Protein AF-A0A933R3A4-F1 (afdb_monomer)

Secondary structure (DSSP, 8-state):
---PPP-------------------------------------PSPTT-----S-HHHHGGGSPTT-EEEEEE-PPPTTT-GGGGSHHHHHHHHHHEEEEEEEEEE-----TTT----HHHHHHHHHHHTTEEEEEETTE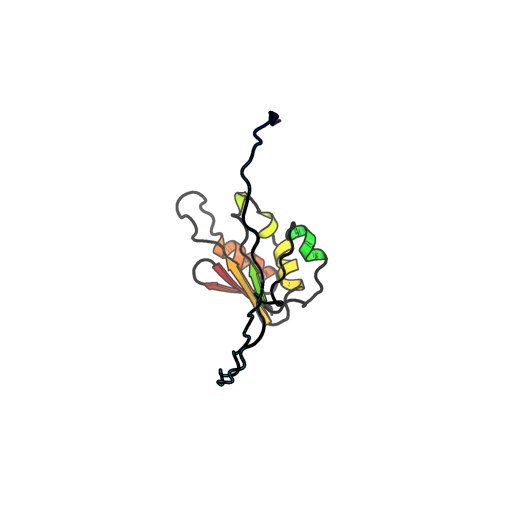EEEEE-

pLDDT: mean 77.14, std 24.01, range [35.16, 98.75]

Solvent-accessible surface area (backbone atoms only — not comparable to full-atom values): 9787 Å² total; per-residue (Å²): 142,82,87,86,85,86,84,83,87,89,86,88,85,85,87,84,89,88,86,90,84,90,80,86,88,85,82,88,81,90,80,90,76,94,72,78,88,73,80,81,74,78,78,65,85,64,94,84,71,85,88,83,90,77,63,61,88,65,53,58,72,77,53,54,71,47,70,35,65,67,45,83,45,74,66,65,61,60,95,82,39,48,65,79,72,32,58,71,46,40,38,49,52,46,45,26,32,24,75,67,17,42,35,40,38,54,60,53,76,76,69,91,80,82,73,96,68,62,59,63,60,52,52,43,50,44,40,41,72,42,48,30,50,67,45,84,49,94,47,26,37,41,31,34,34,100

Mean predicted aligned error: 15.56 Å

Structure (mmCIF, N/CA/C/O backbone):
data_AF-A0A933R3A4-F1
#
_entry.id   AF-A0A933R3A4-F1
#
loop_
_atom_site.group_PDB
_atom_site.id
_atom_site.type_symbol
_atom_site.label_atom_id
_atom_site.label_alt_id
_atom_site.label_comp_id
_atom_site.label_asym_id
_atom_site.label_entity_id
_atom_site.label_seq_id
_atom_site.pdbx_PDB_ins_code
_atom_site.Cartn_x
_atom_site.Cartn_y
_atom_site.Cartn_z
_atom_site.occupancy
_atom_site.B_iso_or_equiv
_atom_site.auth_seq_id
_atom_site.auth_comp_id
_atom_site.auth_asym_id
_atom_site.auth_atom_id
_atom_site.pdbx_PDB_model_num
ATOM 1 N N . MET A 1 1 ? 0.468 -19.545 -27.937 1.00 42.03 1 MET A N 1
ATOM 2 C CA . MET A 1 1 ? 0.477 -20.974 -28.326 1.00 42.03 1 MET A CA 1
ATOM 3 C C . MET A 1 1 ? 1.783 -21.587 -27.850 1.00 42.03 1 MET A C 1
ATOM 5 O O . MET A 1 1 ? 2.820 -21.236 -28.391 1.00 42.03 1 MET A O 1
ATOM 9 N N . ALA A 1 2 ? 1.755 -22.433 -26.820 1.00 36.16 2 ALA A N 1
ATOM 10 C CA . ALA A 1 2 ? 2.928 -23.164 -26.341 1.00 36.16 2 ALA A CA 1
ATOM 11 C C . ALA A 1 2 ? 2.545 -24.638 -26.158 1.00 36.16 2 ALA A C 1
ATOM 13 O O . ALA A 1 2 ? 1.578 -24.958 -25.470 1.00 36.16 2 ALA A O 1
ATOM 14 N N . LEU A 1 3 ? 3.271 -25.510 -26.854 1.00 38.47 3 LEU A N 1
ATOM 15 C CA . LEU A 1 3 ? 3.031 -26.942 -26.989 1.00 38.47 3 LEU A CA 1
ATOM 16 C C . LEU A 1 3 ? 3.842 -27.690 -25.915 1.00 38.47 3 LEU A C 1
ATOM 18 O O . LEU A 1 3 ? 5.070 -27.685 -25.964 1.00 38.47 3 LEU A O 1
ATOM 22 N N . GLN A 1 4 ? 3.181 -28.330 -24.947 1.00 38.81 4 GLN A N 1
ATOM 23 C CA . GLN A 1 4 ? 3.836 -29.215 -23.974 1.00 38.81 4 GLN A CA 1
ATOM 24 C C . GLN A 1 4 ? 3.886 -30.650 -24.518 1.00 38.81 4 GLN A C 1
ATOM 26 O O . GLN A 1 4 ? 2.851 -31.280 -24.733 1.00 38.81 4 GLN A O 1
ATOM 31 N N . SER A 1 5 ? 5.094 -31.182 -24.724 1.00 44.94 5 SER A N 1
ATOM 32 C CA . SER A 1 5 ? 5.319 -32.590 -25.073 1.00 44.94 5 SER A CA 1
ATOM 33 C C . SER A 1 5 ? 5.486 -33.441 -23.814 1.00 44.94 5 SER A C 1
ATOM 35 O O . SER A 1 5 ? 6.422 -33.251 -23.042 1.00 44.94 5 SER A O 1
ATOM 37 N N . ARG A 1 6 ? 4.586 -34.413 -23.629 1.00 48.69 6 ARG A N 1
ATOM 38 C CA . ARG A 1 6 ? 4.688 -35.487 -22.630 1.00 48.69 6 ARG A CA 1
ATOM 39 C C . ARG A 1 6 ? 5.598 -36.605 -23.149 1.00 48.69 6 ARG A C 1
ATOM 41 O O . ARG A 1 6 ? 5.443 -37.023 -24.294 1.00 48.69 6 ARG A O 1
ATOM 48 N N . ARG A 1 7 ? 6.447 -37.186 -22.293 1.00 52.66 7 ARG A N 1
ATOM 49 C CA . ARG A 1 7 ? 6.962 -38.557 -22.480 1.00 52.66 7 ARG A CA 1
ATOM 50 C C . ARG A 1 7 ? 6.816 -39.376 -21.197 1.00 52.66 7 ARG A C 1
ATOM 52 O O . ARG A 1 7 ? 7.073 -38.890 -20.103 1.00 52.66 7 ARG A O 1
ATOM 59 N N . ARG A 1 8 ? 6.324 -40.603 -21.392 1.00 43.00 8 ARG A N 1
ATOM 60 C CA . ARG A 1 8 ? 6.053 -41.671 -20.418 1.00 43.00 8 ARG A CA 1
ATOM 61 C C . ARG A 1 8 ? 7.334 -42.429 -20.036 1.00 43.00 8 ARG A C 1
ATOM 63 O O . ARG A 1 8 ? 8.230 -42.571 -20.860 1.00 43.00 8 ARG A O 1
ATOM 70 N N . LEU A 1 9 ? 7.317 -42.972 -18.817 1.00 42.31 9 LEU A N 1
ATOM 71 C CA . LEU A 1 9 ? 8.194 -44.016 -18.262 1.00 42.31 9 LEU A CA 1
ATOM 72 C C . LEU A 1 9 ? 8.048 -45.373 -18.981 1.00 42.31 9 LEU A C 1
ATOM 74 O O . LEU A 1 9 ? 7.001 -45.637 -19.582 1.00 42.31 9 LEU A O 1
ATOM 78 N N . PRO A 1 10 ? 9.010 -46.286 -18.756 1.00 51.16 10 PRO A N 1
ATOM 79 C CA . PRO A 1 10 ? 8.657 -47.658 -18.386 1.00 51.16 10 PRO A CA 1
ATOM 80 C C . PRO A 1 10 ? 9.281 -48.123 -17.053 1.00 51.16 10 PRO A C 1
ATOM 82 O O . PRO A 1 10 ? 10.296 -47.604 -16.596 1.00 51.16 10 PRO A O 1
ATOM 85 N N . ALA A 1 11 ? 8.619 -49.111 -16.447 1.00 42.28 11 ALA A N 1
ATOM 86 C CA . ALA A 1 11 ? 8.921 -49.754 -15.170 1.00 42.28 11 ALA A CA 1
ATOM 87 C C . ALA A 1 11 ? 9.507 -51.170 -15.350 1.00 42.28 11 ALA A C 1
ATOM 89 O O . ALA A 1 11 ? 9.329 -51.778 -16.405 1.00 42.28 11 ALA A O 1
ATOM 90 N N . GLY A 1 12 ? 10.083 -51.704 -14.264 1.00 39.59 12 GLY A N 1
ATOM 91 C CA . GLY A 1 12 ? 10.404 -53.126 -14.051 1.00 39.59 12 GLY A CA 1
ATOM 92 C C . GLY A 1 12 ? 11.910 -53.419 -14.013 1.00 39.59 12 GLY A C 1
ATOM 93 O O . GLY A 1 12 ? 12.670 -52.754 -14.700 1.00 39.59 12 GLY A O 1
ATOM 94 N N . THR A 1 13 ? 12.462 -54.376 -13.263 1.00 39.38 13 THR A N 1
ATOM 95 C CA . THR A 1 13 ? 11.971 -55.362 -12.280 1.00 39.38 13 THR A CA 1
ATOM 96 C C . THR A 1 13 ? 13.240 -55.964 -11.642 1.00 39.38 13 THR A C 1
ATOM 98 O O . THR A 1 13 ? 14.233 -56.123 -12.349 1.00 39.38 13 THR A O 1
ATOM 101 N N . GLY A 1 14 ? 13.242 -56.330 -10.354 1.00 39.84 14 GLY A N 1
ATOM 102 C CA . GLY A 1 14 ? 14.392 -57.014 -9.738 1.00 39.84 14 GLY A CA 1
ATOM 103 C C . GLY A 1 14 ? 14.174 -57.465 -8.289 1.00 39.84 14 GLY A C 1
ATOM 104 O O . GLY A 1 14 ? 14.598 -56.787 -7.363 1.00 39.84 14 GLY A O 1
ATOM 105 N N . GLN A 1 15 ? 13.505 -58.609 -8.108 1.00 39.00 15 GLN A N 1
ATOM 106 C CA . GLN A 1 15 ? 13.603 -59.504 -6.932 1.00 39.00 15 GLN A CA 1
ATOM 107 C C . GLN A 1 15 ? 14.912 -60.318 -7.055 1.00 39.00 15 GLN A C 1
ATOM 109 O O . GLN A 1 15 ? 15.330 -60.578 -8.178 1.00 39.00 15 GLN A O 1
ATOM 114 N N . HIS A 1 16 ? 15.630 -60.737 -6.003 1.00 38.88 16 HIS A N 1
ATOM 115 C CA . HIS A 1 16 ? 15.291 -61.765 -4.995 1.00 38.88 16 HIS A CA 1
ATOM 116 C C . HIS A 1 16 ? 16.491 -61.906 -3.980 1.00 38.88 16 HIS A C 1
ATOM 118 O O . HIS A 1 16 ? 17.426 -61.117 -4.070 1.00 38.88 16 HIS A O 1
ATOM 124 N N . PRO A 1 17 ? 16.508 -62.895 -3.053 1.00 56.81 17 PRO A N 1
ATOM 125 C CA . PRO A 1 17 ? 16.385 -62.797 -1.582 1.00 56.81 17 PRO A CA 1
ATOM 1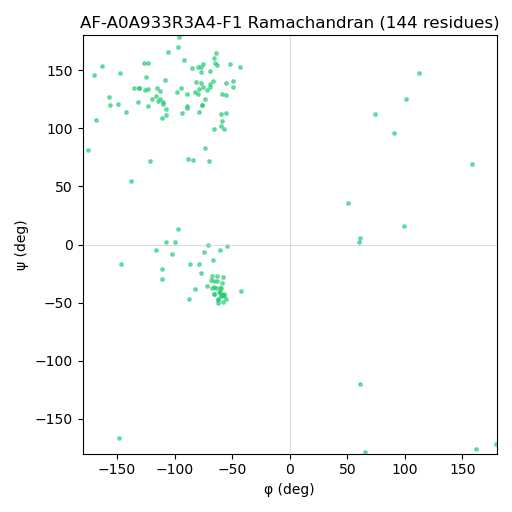26 C C . PRO A 1 17 ? 17.721 -62.782 -0.802 1.00 56.81 17 PRO A C 1
ATOM 128 O O . PRO A 1 17 ? 18.763 -63.036 -1.380 1.00 56.81 17 PRO A O 1
ATOM 131 N N . ASP A 1 18 ? 17.667 -62.657 0.532 1.00 44.03 18 ASP A N 1
ATOM 132 C CA . ASP A 1 18 ? 18.207 -63.717 1.402 1.00 44.03 18 ASP A CA 1
ATOM 133 C C . ASP A 1 18 ? 17.708 -63.629 2.853 1.00 44.03 18 ASP A C 1
ATOM 135 O O . ASP A 1 18 ? 17.228 -62.602 3.329 1.00 44.03 18 ASP A O 1
ATOM 139 N N . ARG A 1 19 ? 17.703 -64.801 3.491 1.00 43.88 19 ARG A N 1
ATOM 140 C CA . ARG A 1 19 ? 16.991 -65.183 4.716 1.00 43.88 19 ARG A CA 1
ATOM 141 C C . ARG A 1 19 ? 17.865 -65.089 5.978 1.00 43.88 19 ARG A C 1
ATOM 143 O O . ARG A 1 19 ? 19.083 -65.116 5.899 1.00 43.88 19 ARG A O 1
ATOM 150 N N . HIS A 1 20 ? 17.161 -65.220 7.109 1.00 39.75 20 HIS A N 1
ATOM 151 C CA . HIS A 1 20 ? 17.553 -65.786 8.415 1.00 39.75 20 HIS A CA 1
ATOM 152 C C . HIS A 1 20 ? 17.933 -64.837 9.560 1.00 39.75 20 HIS A C 1
ATOM 154 O O . HIS A 1 20 ? 18.876 -64.064 9.477 1.00 39.75 20 HIS A O 1
ATOM 160 N N . GLY A 1 21 ? 17.238 -65.022 10.694 1.00 35.16 21 GLY A N 1
ATOM 161 C CA . GLY A 1 21 ? 17.709 -64.592 12.014 1.00 35.16 21 GLY A CA 1
ATOM 162 C C . GLY A 1 21 ? 16.615 -64.418 13.069 1.00 35.16 21 GLY A C 1
ATOM 163 O O . GLY A 1 21 ? 16.323 -63.300 13.467 1.00 35.16 21 GLY A O 1
ATOM 164 N N . LEU A 1 22 ? 16.008 -65.517 13.526 1.00 45.12 22 LEU A N 1
ATOM 165 C CA . LEU A 1 22 ? 15.159 -65.580 14.724 1.00 45.12 22 LEU A CA 1
ATOM 166 C C . LEU A 1 22 ? 16.037 -65.643 15.989 1.00 45.12 22 LEU A C 1
ATOM 168 O O . LEU A 1 22 ? 16.871 -66.539 16.071 1.00 45.12 22 LEU A O 1
ATOM 172 N N . ALA A 1 23 ? 15.791 -64.786 16.987 1.00 43.78 23 ALA A N 1
ATOM 173 C CA . ALA A 1 23 ? 16.038 -65.044 18.421 1.00 43.78 23 ALA A CA 1
ATOM 174 C C . ALA A 1 23 ? 15.341 -63.937 19.247 1.00 43.78 23 ALA A C 1
ATOM 176 O O . ALA A 1 23 ? 15.615 -62.759 19.065 1.00 43.78 23 ALA A O 1
ATOM 177 N N . ALA A 1 24 ? 14.236 -64.232 19.935 1.00 41.34 24 ALA A N 1
ATOM 178 C CA . ALA A 1 24 ? 14.161 -64.690 21.330 1.00 41.34 24 ALA A CA 1
ATOM 179 C C . ALA A 1 24 ? 14.440 -63.580 22.371 1.00 41.34 24 ALA A C 1
ATOM 181 O O . ALA A 1 24 ? 15.552 -63.087 22.520 1.00 41.34 24 ALA A O 1
ATOM 182 N N . ARG A 1 25 ? 13.384 -63.223 23.114 1.00 43.22 25 ARG A N 1
ATOM 183 C CA . ARG A 1 25 ? 13.404 -62.356 24.304 1.00 43.22 25 ARG A CA 1
ATOM 184 C C . ARG A 1 25 ? 13.932 -63.145 25.509 1.00 43.22 25 ARG A C 1
ATOM 186 O O . ARG A 1 25 ? 13.607 -64.328 25.619 1.00 43.22 25 ARG A O 1
ATOM 193 N N . PRO A 1 26 ? 14.542 -62.466 26.490 1.00 45.22 26 PRO A N 1
ATOM 194 C CA . PRO A 1 26 ? 14.235 -62.794 27.875 1.00 45.22 26 PRO A CA 1
ATOM 195 C C . PRO A 1 26 ? 13.813 -61.574 28.698 1.00 45.22 26 PRO A C 1
ATOM 197 O O . PRO A 1 26 ? 14.067 -60.417 28.369 1.00 45.22 26 PRO A O 1
ATOM 200 N N . ALA A 1 27 ? 13.081 -61.898 29.755 1.00 40.88 27 ALA A N 1
ATOM 201 C CA . ALA A 1 27 ? 12.475 -61.006 30.717 1.00 40.88 27 ALA A CA 1
ATOM 202 C C . ALA A 1 27 ? 13.456 -60.604 31.829 1.00 40.88 27 ALA A C 1
ATOM 204 O O . ALA A 1 27 ? 14.289 -61.404 32.238 1.00 40.88 27 ALA A O 1
ATOM 205 N N . GLY A 1 28 ? 13.228 -59.412 32.387 1.00 41.00 28 GLY A N 1
ATOM 206 C CA . GLY A 1 28 ? 13.524 -59.104 33.785 1.00 41.00 28 GLY A CA 1
ATOM 207 C C . GLY A 1 28 ? 14.910 -58.538 34.082 1.00 41.00 28 GLY A C 1
ATOM 208 O O . GLY A 1 28 ? 15.834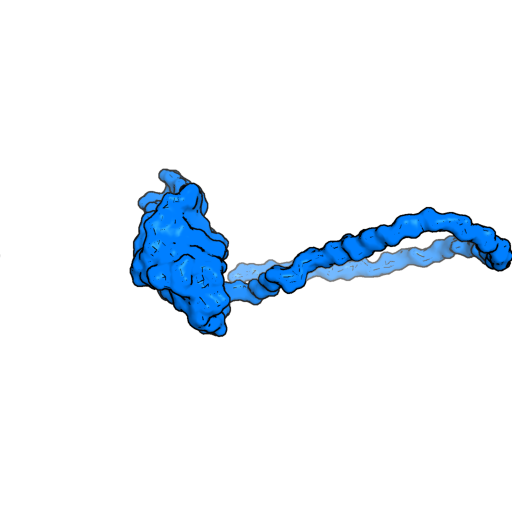 -59.282 34.382 1.00 41.00 28 GLY A O 1
ATOM 209 N N . ALA A 1 29 ? 14.996 -57.212 34.164 1.00 41.31 29 ALA A N 1
ATOM 210 C CA . ALA A 1 29 ? 15.860 -56.538 35.127 1.00 41.31 29 ALA A CA 1
ATOM 211 C C . ALA A 1 29 ? 15.212 -55.199 35.506 1.00 41.31 29 ALA A C 1
ATOM 213 O O . ALA A 1 29 ? 14.897 -54.377 34.648 1.00 41.31 29 ALA A O 1
ATOM 214 N N . ARG A 1 30 ? 14.936 -55.047 36.802 1.00 50.34 30 ARG A N 1
ATOM 215 C CA . ARG A 1 30 ? 14.609 -53.778 37.451 1.00 50.34 30 ARG A CA 1
ATOM 216 C C . ARG A 1 30 ? 15.907 -52.994 37.602 1.00 50.34 30 ARG A C 1
ATOM 218 O O . ARG A 1 30 ? 16.862 -53.567 38.110 1.00 50.34 30 ARG A O 1
ATOM 225 N N . GLU A 1 31 ? 15.887 -51.706 37.293 1.00 39.47 31 GLU A N 1
ATOM 226 C CA . GLU A 1 31 ? 16.743 -50.737 37.974 1.00 39.47 31 GLU A CA 1
ATOM 227 C C . GLU A 1 31 ? 16.119 -49.344 37.867 1.00 39.47 31 GLU A C 1
ATOM 229 O O . GLU A 1 31 ? 15.840 -48.841 36.780 1.00 39.47 31 GLU A O 1
ATOM 234 N N . GLU A 1 32 ? 15.832 -48.768 39.031 1.00 45.56 32 GLU A N 1
ATOM 235 C CA . GLU A 1 32 ? 15.502 -47.362 39.184 1.00 45.56 32 GLU A CA 1
ATOM 236 C C . GLU A 1 32 ? 16.786 -46.533 39.145 1.00 45.56 32 GLU A C 1
ATOM 238 O O . GLU A 1 32 ? 17.733 -46.830 39.868 1.00 45.56 32 GLU A O 1
ATOM 243 N N . ALA A 1 33 ? 16.783 -45.445 38.378 1.00 42.44 33 ALA A N 1
ATOM 244 C CA . ALA A 1 33 ? 17.609 -44.275 38.647 1.00 42.44 33 ALA A CA 1
ATOM 245 C C . ALA A 1 33 ? 16.965 -43.054 37.977 1.00 42.44 33 ALA A C 1
ATOM 247 O O . ALA A 1 33 ? 16.627 -43.082 36.794 1.00 42.44 33 ALA A O 1
ATOM 248 N N . GLY A 1 34 ? 16.750 -41.999 38.763 1.00 49.66 34 GLY A N 1
ATOM 249 C CA . GLY A 1 34 ? 16.053 -40.784 38.360 1.00 49.66 34 GLY A CA 1
ATOM 250 C C . GLY A 1 34 ? 16.695 -40.072 37.168 1.00 49.66 34 GLY A C 1
ATOM 251 O O . GLY A 1 34 ? 17.883 -39.760 37.170 1.00 49.66 34 GLY A O 1
ATOM 252 N N . GLY A 1 35 ? 15.862 -39.759 36.179 1.00 37.84 35 GLY A N 1
ATOM 253 C CA . GLY A 1 35 ? 16.134 -38.788 35.129 1.00 37.84 35 GLY A CA 1
ATOM 254 C C . GLY A 1 35 ? 15.135 -37.646 35.262 1.00 37.84 35 GLY A C 1
ATOM 255 O O . GLY A 1 35 ? 13.935 -37.888 35.368 1.00 37.84 35 GLY A O 1
ATOM 256 N N . ALA A 1 36 ? 15.648 -36.419 35.319 1.00 59.53 36 ALA A N 1
ATOM 257 C CA . ALA A 1 36 ? 14.905 -35.165 35.413 1.00 59.53 36 ALA A CA 1
ATOM 258 C C . ALA A 1 36 ? 13.674 -35.117 34.482 1.00 59.53 36 ALA A C 1
ATOM 260 O O . ALA A 1 36 ? 13.702 -35.745 33.421 1.00 59.53 36 ALA A O 1
ATOM 261 N N . PRO A 1 37 ? 12.615 -34.350 34.816 1.00 47.78 37 PRO A N 1
ATOM 262 C CA . PRO A 1 37 ? 11.525 -34.127 33.878 1.00 47.78 37 PRO A CA 1
ATOM 263 C C . PRO A 1 37 ? 12.107 -33.480 32.621 1.00 47.78 37 PRO A C 1
ATOM 265 O O . PRO A 1 37 ? 12.496 -32.311 32.624 1.00 47.78 37 PRO A O 1
ATOM 268 N N . GLY A 1 38 ? 12.203 -34.271 31.553 1.00 44.25 38 GLY A N 1
ATOM 269 C CA . GLY A 1 38 ? 12.451 -33.761 30.221 1.00 44.25 38 GLY A CA 1
ATOM 270 C C . GLY A 1 38 ? 11.363 -32.742 29.933 1.00 44.25 38 GLY A C 1
ATOM 271 O O . GLY A 1 38 ? 10.181 -33.081 29.881 1.00 44.25 38 GLY A O 1
ATOM 272 N N . LEU A 1 39 ? 11.762 -31.479 29.816 1.00 53.78 39 LEU A N 1
ATOM 273 C CA . LEU A 1 39 ? 10.941 -30.451 29.206 1.00 53.78 39 LEU A CA 1
ATOM 274 C C . LEU A 1 39 ? 10.615 -30.944 27.798 1.00 53.78 39 LEU A C 1
ATOM 276 O O . LEU A 1 39 ? 11.433 -30.851 26.886 1.00 53.78 39 LEU A O 1
ATOM 280 N N . ASN A 1 40 ? 9.418 -31.501 27.641 1.00 55.84 40 ASN A N 1
ATOM 281 C CA . ASN A 1 40 ? 8.821 -31.770 26.346 1.00 55.84 40 ASN A CA 1
ATOM 282 C C . ASN A 1 40 ? 8.449 -30.421 25.721 1.00 55.84 40 ASN A C 1
ATOM 284 O O . ASN A 1 40 ? 7.278 -30.056 25.660 1.00 55.84 40 ASN A O 1
ATOM 288 N N . ILE A 1 41 ? 9.446 -29.654 25.283 1.00 59.88 41 ILE A N 1
ATOM 289 C CA . ILE A 1 41 ? 9.235 -28.535 24.370 1.00 59.88 41 ILE A CA 1
ATOM 290 C C . ILE A 1 41 ? 9.209 -29.092 22.949 1.00 59.88 41 ILE A C 1
ATOM 292 O O . ILE A 1 41 ? 10.144 -28.943 22.169 1.00 59.88 41 ILE A O 1
ATOM 296 N N . SER A 1 42 ? 8.122 -29.779 22.600 1.00 57.44 42 SER A N 1
ATOM 297 C CA . SER A 1 42 ? 7.776 -29.909 21.188 1.00 57.44 42 SER A CA 1
ATOM 298 C C . SER A 1 42 ? 7.242 -28.552 20.731 1.00 57.44 42 SER A C 1
ATOM 300 O O . SER A 1 42 ? 6.035 -28.310 20.761 1.00 57.44 42 SER A O 1
ATOM 302 N N . GLU A 1 43 ? 8.149 -27.6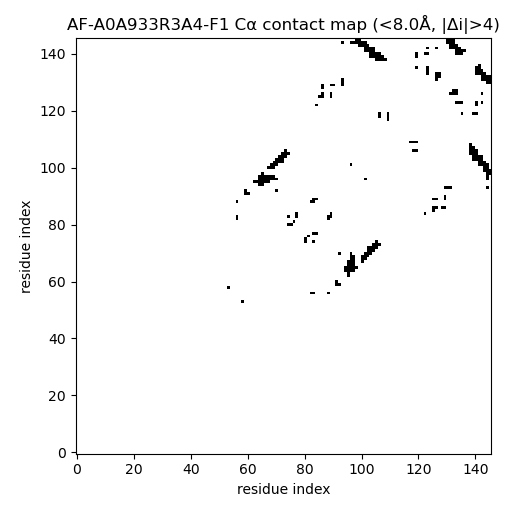43 20.383 1.00 61.88 43 GLU A N 1
ATOM 303 C CA . GLU A 1 43 ? 7.817 -26.407 19.684 1.00 61.88 43 GLU A CA 1
ATOM 304 C C . GLU A 1 43 ? 7.303 -26.799 18.293 1.00 61.88 43 GLU A C 1
ATOM 306 O O . GLU A 1 43 ? 8.059 -27.173 17.396 1.00 61.88 43 GLU A O 1
ATOM 311 N N . GLN A 1 44 ? 5.981 -26.814 18.138 1.00 59.50 44 GLN A N 1
ATOM 312 C CA . GLN A 1 44 ? 5.359 -26.869 16.821 1.00 59.50 44 GLN A CA 1
ATOM 313 C C . GLN A 1 44 ? 5.626 -25.516 16.142 1.00 59.50 44 GLN A C 1
ATOM 315 O O . GLN A 1 44 ? 5.453 -24.490 16.807 1.00 59.50 44 GLN A O 1
ATOM 320 N N . PRO A 1 45 ? 6.029 -25.457 14.857 1.00 53.50 45 PRO A N 1
ATOM 321 C CA . PRO A 1 45 ? 6.079 -24.181 14.154 1.00 53.50 45 PRO A CA 1
ATOM 322 C C . PRO A 1 45 ? 4.692 -23.524 14.236 1.00 53.50 45 PRO A C 1
ATOM 324 O O . PRO A 1 45 ? 3.675 -24.179 14.008 1.00 53.50 45 PRO A O 1
ATOM 327 N N . GLY A 1 46 ? 4.682 -22.263 14.675 1.00 55.34 46 GLY A N 1
ATOM 328 C CA . GLY A 1 46 ? 3.547 -21.598 15.315 1.00 55.34 46 GLY A CA 1
ATOM 329 C C . GLY A 1 46 ? 2.206 -21.712 14.589 1.00 55.34 46 GLY A C 1
ATOM 330 O O . GLY A 1 46 ? 2.096 -21.454 13.393 1.00 55.34 46 GLY A O 1
ATOM 331 N N . SER A 1 47 ? 1.161 -21.997 15.367 1.00 64.31 47 SER A N 1
ATOM 332 C CA . SER A 1 47 ? -0.254 -21.973 14.968 1.00 64.31 47 SER A CA 1
ATOM 333 C C . SER A 1 47 ? -0.762 -20.608 14.485 1.00 64.31 47 SER A C 1
ATOM 335 O O . SER A 1 47 ? -1.910 -20.498 14.062 1.00 64.31 47 SER A O 1
ATOM 337 N N . ASP A 1 48 ? 0.074 -19.574 14.555 1.00 85.81 48 ASP A N 1
ATOM 338 C CA . ASP A 1 48 ? -0.321 -18.176 14.386 1.00 85.81 48 ASP A CA 1
ATOM 339 C C . ASP A 1 48 ? -0.012 -17.639 12.976 1.00 85.81 48 ASP A C 1
ATOM 341 O O . ASP A 1 48 ? -0.258 -16.468 12.687 1.00 85.81 48 ASP A O 1
ATOM 345 N N . LEU A 1 49 ? 0.519 -18.483 12.079 1.00 88.94 49 LEU A N 1
ATOM 346 C CA . LEU A 1 49 ? 0.781 -18.137 10.682 1.00 88.94 49 LEU A CA 1
ATOM 347 C C . LEU A 1 49 ? -0.186 -18.875 9.754 1.00 88.94 49 LEU A C 1
ATOM 349 O O . LEU A 1 49 ? -0.220 -20.102 9.701 1.00 88.94 49 LEU A O 1
ATOM 353 N N . SER A 1 50 ? -0.931 -18.103 8.964 1.00 91.75 50 SER A N 1
ATOM 354 C CA . SER A 1 50 ? -1.803 -18.613 7.908 1.00 91.75 50 SER A CA 1
ATOM 355 C C . SER A 1 50 ? -1.273 -18.191 6.543 1.00 91.75 50 SER A C 1
ATOM 357 O O . SER A 1 50 ? -0.963 -17.019 6.326 1.00 91.75 50 SER A O 1
ATOM 359 N N . LEU A 1 51 ? -1.190 -19.145 5.614 1.00 94.25 51 LEU A N 1
ATOM 360 C CA . LEU A 1 51 ? -0.858 -18.900 4.215 1.00 94.25 51 LEU A CA 1
ATOM 361 C C . LEU A 1 51 ? -2.101 -19.139 3.363 1.00 94.25 51 LEU A C 1
ATOM 363 O O . LEU A 1 51 ? -2.635 -20.245 3.325 1.00 94.25 51 LEU A O 1
ATOM 367 N N . THR A 1 52 ? -2.534 -18.109 2.644 1.00 94.75 52 THR A N 1
ATOM 368 C CA . THR A 1 52 ? -3.620 -18.207 1.664 1.00 94.75 52 THR A CA 1
ATOM 369 C C . THR A 1 52 ? -3.051 -17.942 0.278 1.00 94.75 52 THR A C 1
ATOM 371 O O . THR A 1 52 ? -2.430 -16.907 0.054 1.00 94.75 52 THR A O 1
ATOM 374 N N . LEU A 1 53 ? -3.238 -18.885 -0.647 1.00 97.31 53 LEU A N 1
ATOM 375 C CA . LEU A 1 53 ? -2.827 -18.725 -2.040 1.00 97.31 53 LEU A CA 1
ATOM 376 C C . LEU A 1 53 ? -3.964 -18.096 -2.852 1.00 97.31 53 LEU A C 1
ATOM 378 O O . LEU A 1 53 ? -5.088 -18.597 -2.842 1.00 97.31 53 LEU A O 1
ATOM 382 N N . GLY A 1 54 ? -3.657 -17.042 -3.601 1.00 95.81 54 GLY A N 1
ATOM 383 C CA . GLY A 1 54 ? -4.549 -16.483 -4.610 1.00 95.81 54 GLY A CA 1
ATOM 384 C C . GLY A 1 54 ? -4.177 -15.063 -5.011 1.00 95.81 54 GLY A C 1
ATOM 385 O O . GLY A 1 54 ? -3.150 -14.537 -4.580 1.00 95.81 54 GLY A O 1
ATOM 386 N N . ASP A 1 55 ? -5.011 -14.469 -5.861 1.00 96.38 55 ASP A N 1
ATOM 387 C CA . ASP A 1 55 ? -4.844 -13.087 -6.295 1.00 96.38 55 ASP A CA 1
ATOM 388 C C . ASP A 1 55 ? -5.350 -12.129 -5.212 1.00 96.38 55 ASP A C 1
ATOM 390 O O . ASP A 1 55 ? -6.544 -12.065 -4.904 1.00 96.38 55 ASP A O 1
ATOM 394 N N . ILE A 1 56 ? -4.430 -11.367 -4.623 1.00 97.12 56 ILE A N 1
ATOM 395 C CA . ILE A 1 56 ? -4.767 -10.417 -3.567 1.00 97.12 56 ILE A CA 1
ATOM 396 C C . ILE A 1 56 ? -5.624 -9.250 -4.074 1.00 97.12 56 ILE A C 1
ATOM 398 O O . ILE A 1 56 ? -6.409 -8.711 -3.293 1.00 97.12 56 ILE A O 1
ATOM 402 N N . ALA A 1 57 ? -5.527 -8.876 -5.355 1.00 96.31 57 ALA A N 1
ATOM 403 C CA . ALA A 1 57 ? -6.351 -7.820 -5.937 1.00 96.31 57 ALA A CA 1
ATOM 404 C C . ALA A 1 57 ? -7.843 -8.193 -5.922 1.00 96.31 57 ALA A C 1
ATOM 406 O O . ALA A 1 57 ? -8.692 -7.321 -5.740 1.00 96.31 57 ALA A O 1
ATOM 407 N N . GLU A 1 58 ? -8.158 -9.487 -6.030 1.00 97.38 58 GLU A N 1
ATOM 408 C CA . GLU A 1 58 ? -9.521 -10.014 -5.923 1.00 97.38 58 GLU A CA 1
ATOM 409 C C . GLU A 1 58 ? -9.901 -10.322 -4.467 1.00 97.38 58 GLU A C 1
ATOM 411 O O . GLU A 1 58 ? -10.967 -9.928 -3.986 1.00 97.38 58 GLU A O 1
ATOM 416 N N . GLN A 1 59 ? -9.022 -11.006 -3.729 1.00 97.94 59 GLN A N 1
ATOM 417 C CA . GLN A 1 59 ? -9.337 -11.513 -2.390 1.00 97.94 59 GLN A CA 1
ATOM 418 C C . GLN A 1 59 ? -9.524 -10.411 -1.348 1.00 97.94 59 GLN A C 1
ATOM 420 O O . GLN A 1 59 ? -10.323 -10.572 -0.419 1.00 97.94 59 GLN A O 1
ATOM 425 N N . ILE A 1 60 ? -8.836 -9.274 -1.497 1.00 97.88 60 ILE A N 1
ATOM 426 C CA . ILE A 1 60 ? -8.941 -8.165 -0.545 1.00 97.88 60 ILE A CA 1
ATOM 427 C C . ILE A 1 60 ? -10.382 -7.659 -0.404 1.00 97.88 60 ILE A C 1
ATOM 429 O O . ILE A 1 60 ? -10.755 -7.183 0.668 1.00 97.88 60 ILE A O 1
ATOM 433 N N . VAL A 1 61 ? -11.217 -7.805 -1.440 1.00 97.69 61 VAL A N 1
ATOM 434 C CA . VAL A 1 61 ? -12.628 -7.385 -1.447 1.00 97.69 61 VAL A CA 1
ATOM 435 C C . VAL A 1 61 ? -13.435 -8.083 -0.349 1.00 97.69 61 VAL A C 1
ATOM 437 O O . VAL A 1 61 ? -14.273 -7.445 0.287 1.00 97.69 61 VAL A O 1
ATOM 440 N N . ALA A 1 62 ? -13.150 -9.359 -0.075 1.00 97.69 62 ALA A N 1
ATOM 441 C CA . ALA A 1 62 ? -13.866 -10.150 0.925 1.00 97.69 62 ALA A CA 1
ATOM 442 C C . ALA A 1 62 ? -13.418 -9.866 2.370 1.00 97.69 62 ALA A C 1
ATOM 444 O O . ALA A 1 62 ? -14.126 -10.219 3.316 1.00 97.69 62 ALA A O 1
ATOM 445 N N . LEU A 1 63 ? -12.256 -9.232 2.565 1.00 97.81 63 LEU A N 1
ATOM 446 C CA . LEU A 1 63 ? -11.759 -8.917 3.903 1.00 97.81 63 LEU A CA 1
ATOM 447 C C . LEU A 1 63 ? -12.633 -7.840 4.566 1.00 97.81 63 LEU A C 1
ATOM 449 O O . LEU A 1 63 ? -12.979 -6.861 3.900 1.00 97.81 63 LEU A O 1
ATOM 453 N N . PRO A 1 64 ? -12.973 -7.956 5.863 1.00 98.31 64 PRO A N 1
ATOM 454 C CA . PRO A 1 64 ? -13.783 -6.951 6.545 1.00 98.31 64 PRO A CA 1
ATOM 455 C C . PRO A 1 64 ? -13.083 -5.592 6.667 1.00 98.31 64 PRO A C 1
ATOM 457 O O . PRO A 1 64 ? -11.862 -5.464 6.594 1.00 98.31 64 PRO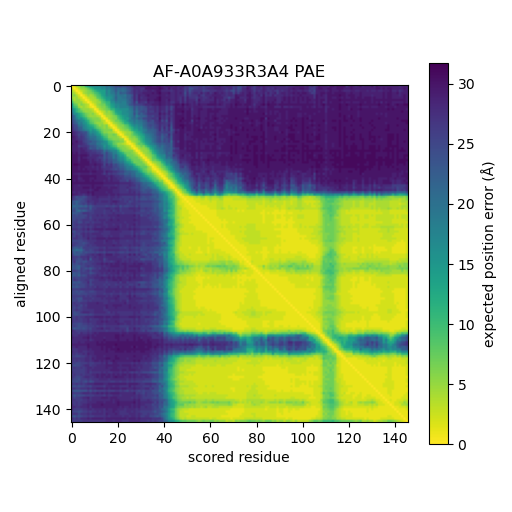 A O 1
ATOM 460 N N . ASN A 1 65 ? -13.871 -4.545 6.899 1.00 98.50 65 ASN A N 1
ATOM 461 C CA . ASN A 1 65 ? -13.325 -3.222 7.193 1.00 98.50 65 ASN A CA 1
ATOM 462 C C . ASN A 1 65 ? -12.600 -3.241 8.546 1.00 98.50 65 ASN A C 1
ATOM 464 O O . ASN A 1 65 ? -13.107 -3.823 9.503 1.00 98.50 65 ASN A O 1
ATOM 468 N N . ALA A 1 66 ? -11.462 -2.547 8.644 1.00 98.38 66 ALA A N 1
ATOM 469 C CA . ALA A 1 66 ? -10.681 -2.424 9.879 1.00 98.38 66 ALA A CA 1
ATOM 470 C C . ALA A 1 66 ? -10.370 -3.772 10.576 1.00 98.38 66 ALA A C 1
ATOM 472 O O . ALA A 1 66 ? -10.338 -3.849 11.806 1.00 98.38 66 ALA A O 1
ATOM 473 N N . SER A 1 67 ? -10.139 -4.836 9.804 1.00 98.06 67 SER A N 1
ATOM 474 C CA . SER A 1 67 ? -9.804 -6.169 10.314 1.00 98.06 67 SER A CA 1
ATOM 475 C C . SER 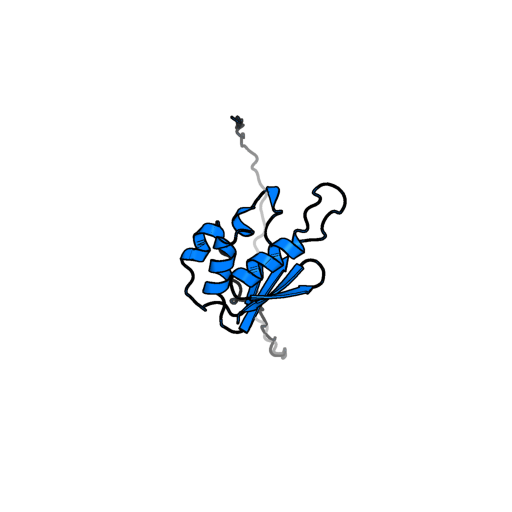A 1 67 ? -8.311 -6.377 10.565 1.00 98.06 67 SER A C 1
ATOM 477 O O . SER A 1 67 ? -7.951 -7.308 11.276 1.00 98.06 67 SER A O 1
ATOM 479 N N . VAL A 1 68 ? -7.444 -5.528 10.003 1.00 97.81 68 VAL A N 1
ATOM 480 C CA . VAL A 1 68 ? -5.984 -5.697 10.043 1.00 97.81 68 VAL A CA 1
ATOM 481 C C . VAL A 1 68 ? -5.323 -4.570 10.839 1.00 97.81 68 VAL A C 1
ATOM 483 O O . VAL A 1 68 ? -5.652 -3.397 10.660 1.00 97.81 68 VAL A O 1
ATOM 486 N N . ASP A 1 69 ? -4.378 -4.907 11.718 1.00 98.38 69 ASP A N 1
ATOM 487 C CA . ASP A 1 69 ? -3.620 -3.939 12.526 1.00 98.38 69 ASP A CA 1
ATOM 488 C C . ASP A 1 69 ? -2.439 -3.315 11.765 1.00 98.38 69 ASP A C 1
ATOM 490 O O . ASP A 1 69 ? -2.171 -2.115 11.895 1.00 98.38 69 ASP A O 1
ATOM 494 N N . ALA A 1 70 ? -1.749 -4.117 10.951 1.00 98.44 70 ALA A N 1
ATOM 495 C CA . ALA A 1 70 ? -0.610 -3.693 10.148 1.00 98.44 70 ALA A CA 1
ATOM 496 C C . ALA A 1 70 ? -0.521 -4.466 8.825 1.00 98.44 70 ALA A C 1
ATOM 498 O O . ALA A 1 70 ? -0.883 -5.638 8.763 1.00 98.44 70 ALA A O 1
ATOM 499 N N . ILE A 1 71 ? -0.020 -3.811 7.777 1.00 98.56 71 ILE A N 1
ATOM 500 C CA . ILE A 1 71 ? 0.167 -4.394 6.444 1.00 98.56 71 ILE A CA 1
ATOM 501 C C . ILE A 1 71 ? 1.632 -4.272 6.036 1.00 98.56 71 ILE A C 1
ATOM 503 O O . ILE A 1 71 ? 2.227 -3.197 6.116 1.00 98.56 71 ILE A O 1
ATOM 507 N N . LEU A 1 72 ? 2.181 -5.369 5.529 1.00 98.19 72 LEU A N 1
ATOM 508 C CA . LEU A 1 72 ? 3.430 -5.382 4.788 1.00 98.19 72 LEU A CA 1
ATOM 509 C C . LEU A 1 72 ? 3.097 -5.707 3.332 1.00 98.19 72 LEU A C 1
ATOM 511 O O . LEU A 1 72 ? 2.662 -6.817 3.039 1.00 98.19 72 LEU A O 1
ATOM 515 N N . HIS A 1 73 ? 3.223 -4.725 2.444 1.00 97.75 73 HIS A N 1
ATOM 516 C CA . HIS A 1 73 ? 2.904 -4.879 1.027 1.00 97.75 73 HIS A CA 1
ATOM 517 C C . HIS A 1 73 ? 4.197 -4.921 0.215 1.00 97.75 73 HIS A C 1
ATOM 519 O O . HIS A 1 73 ? 4.901 -3.915 0.123 1.00 97.75 73 HIS A O 1
ATOM 525 N N . ASP A 1 74 ? 4.502 -6.087 -0.353 1.00 95.38 74 ASP A N 1
ATOM 526 C CA . ASP A 1 74 ? 5.683 -6.339 -1.190 1.00 95.38 74 ASP A CA 1
ATOM 527 C C . ASP A 1 74 ? 5.252 -6.817 -2.587 1.00 95.38 74 ASP A C 1
ATOM 529 O O . ASP A 1 74 ? 5.302 -8.014 -2.892 1.00 95.38 74 ASP A O 1
ATOM 533 N N . PRO A 1 75 ? 4.696 -5.922 -3.423 1.00 94.19 75 PRO A N 1
ATOM 534 C CA . PRO A 1 75 ? 4.197 -6.317 -4.731 1.00 94.19 75 PRO A CA 1
ATOM 535 C C . PRO A 1 75 ? 5.346 -6.707 -5.677 1.00 94.19 75 PRO A C 1
ATOM 537 O O . PRO A 1 75 ? 6.427 -6.111 -5.635 1.00 94.19 75 PRO A O 1
ATOM 540 N N . PRO A 1 76 ? 5.110 -7.634 -6.629 1.00 91.75 76 PRO A N 1
ATOM 541 C CA . PRO A 1 76 ? 5.982 -7.785 -7.785 1.00 91.75 76 PRO A CA 1
ATOM 542 C C . PRO A 1 76 ? 6.191 -6.441 -8.484 1.00 91.75 76 PRO A C 1
ATOM 544 O O . PRO A 1 76 ? 5.346 -5.552 -8.425 1.00 91.75 76 PRO A O 1
ATOM 547 N N . ARG A 1 77 ? 7.304 -6.305 -9.211 1.00 85.38 77 ARG A N 1
ATOM 548 C CA . ARG A 1 77 ? 7.648 -5.054 -9.905 1.00 85.38 77 ARG A CA 1
ATOM 549 C C . ARG A 1 77 ? 6.472 -4.514 -10.724 1.00 85.38 77 ARG A C 1
ATOM 551 O O . ARG A 1 77 ? 5.826 -5.266 -11.453 1.00 85.38 77 ARG A O 1
ATOM 558 N N . PHE A 1 78 ? 6.313 -3.190 -10.712 1.00 83.69 78 PHE A N 1
ATOM 559 C CA . PHE A 1 78 ? 5.234 -2.457 -11.391 1.00 83.69 78 PHE A CA 1
ATOM 560 C C . PHE A 1 78 ? 4.895 -2.944 -12.812 1.00 83.69 78 PHE A C 1
ATOM 562 O O . PHE A 1 78 ? 3.728 -3.016 -13.171 1.00 83.69 78 PHE A O 1
ATOM 569 N N . GLY A 1 79 ? 5.893 -3.298 -13.631 1.00 82.56 79 GLY A N 1
ATOM 570 C CA . GLY A 1 79 ? 5.662 -3.751 -15.011 1.00 82.56 79 GLY A CA 1
ATOM 571 C C . GLY A 1 79 ? 4.933 -5.096 -15.153 1.00 82.56 79 GLY A C 1
ATOM 572 O O . GLY A 1 79 ? 4.513 -5.419 -16.257 1.00 82.56 79 GLY A O 1
ATOM 573 N N . ILE A 1 80 ? 4.811 -5.874 -14.073 1.00 84.75 80 ILE A N 1
ATOM 574 C CA . ILE A 1 80 ? 4.180 -7.204 -14.061 1.00 84.75 80 ILE A CA 1
ATOM 575 C C . ILE A 1 80 ? 2.860 -7.191 -13.274 1.00 84.75 80 ILE A C 1
ATOM 577 O O . ILE A 1 80 ? 1.969 -7.957 -13.619 1.00 84.75 80 ILE A O 1
ATOM 581 N N . ALA A 1 81 ? 2.730 -6.327 -12.260 1.00 87.81 81 ALA A N 1
ATOM 582 C CA . ALA A 1 81 ? 1.579 -6.289 -11.348 1.00 87.81 81 ALA A CA 1
ATOM 583 C C . ALA A 1 81 ? 1.116 -4.847 -11.052 1.00 87.81 81 ALA A C 1
ATOM 585 O O . ALA A 1 81 ? 1.085 -4.396 -9.905 1.00 87.81 81 ALA A O 1
ATOM 586 N N . GLY A 1 82 ? 0.834 -4.067 -12.101 1.00 89.38 82 GLY A N 1
ATOM 587 C CA . GLY A 1 82 ? 0.508 -2.638 -11.988 1.00 89.38 82 GLY A CA 1
ATOM 588 C C . GLY A 1 82 ? -0.776 -2.350 -11.197 1.00 89.38 82 GLY A C 1
ATOM 589 O O . GLY A 1 82 ? -0.892 -1.302 -10.560 1.00 89.38 82 GLY A O 1
ATOM 590 N N . GLU A 1 83 ? -1.720 -3.288 -11.180 1.00 95.12 83 GLU A N 1
ATOM 591 C CA . GLU A 1 83 ? -2.956 -3.238 -10.398 1.00 95.12 83 GLU A CA 1
ATOM 592 C C . GLU A 1 83 ? -2.698 -3.106 -8.891 1.00 95.12 83 GLU A C 1
ATOM 594 O O . GLU A 1 83 ? -3.416 -2.365 -8.214 1.00 95.12 83 GLU A O 1
ATOM 599 N N . LEU A 1 84 ? -1.613 -3.699 -8.380 1.00 96.56 84 LEU A N 1
ATOM 600 C CA . LEU A 1 84 ? -1.209 -3.612 -6.971 1.00 96.56 84 LEU A CA 1
ATOM 601 C C . LEU A 1 84 ? -0.598 -2.255 -6.588 1.00 96.56 84 LEU A C 1
ATOM 603 O O . LEU A 1 84 ? -0.342 -2.005 -5.406 1.00 96.56 84 LEU A O 1
ATOM 607 N N . TYR A 1 85 ? -0.386 -1.383 -7.578 1.00 94.94 85 TYR A N 1
ATOM 608 C CA . TYR A 1 85 ? 0.044 0.008 -7.414 1.00 94.94 85 TYR A CA 1
ATOM 609 C C . TYR A 1 85 ? -1.079 1.020 -7.700 1.00 94.94 85 TYR A C 1
ATOM 611 O O . TYR A 1 85 ? -0.858 2.239 -7.674 1.00 94.94 85 TYR A O 1
ATOM 619 N N . SER A 1 86 ? -2.280 0.527 -8.014 1.00 96.12 86 SER A N 1
ATOM 620 C CA . SER A 1 86 ? -3.424 1.355 -8.381 1.00 96.12 86 SER A CA 1
ATOM 621 C C . SER A 1 86 ? -4.053 2.046 -7.171 1.00 96.12 86 SER A C 1
ATOM 623 O O . SER A 1 86 ? -3.998 1.557 -6.041 1.00 96.12 86 SER A O 1
ATOM 625 N N . GLN A 1 87 ? -4.721 3.174 -7.428 1.00 98.19 87 GLN A N 1
ATOM 626 C CA . GLN A 1 87 ? -5.489 3.877 -6.400 1.00 98.19 87 GLN A CA 1
ATOM 627 C C . GLN A 1 87 ? -6.554 2.967 -5.771 1.00 98.19 87 GLN A C 1
ATOM 629 O O . GLN A 1 87 ? -6.661 2.912 -4.552 1.00 98.19 87 GLN A O 1
ATOM 634 N N . VAL A 1 88 ? -7.277 2.200 -6.595 1.00 98.25 88 VAL A N 1
ATOM 635 C CA . VAL A 1 88 ? -8.340 1.284 -6.147 1.00 98.25 88 VAL A CA 1
ATOM 636 C C . VAL A 1 88 ? -7.803 0.258 -5.149 1.00 98.25 88 VAL A C 1
ATOM 638 O O . VAL A 1 88 ? -8.420 0.012 -4.112 1.00 98.25 88 VAL A O 1
ATOM 641 N N . PHE A 1 89 ? -6.627 -0.311 -5.423 1.00 98.44 89 PHE A N 1
ATOM 642 C CA . PHE A 1 89 ? -6.013 -1.264 -4.506 1.00 98.44 89 PHE A CA 1
ATOM 643 C C . PHE A 1 89 ? -5.614 -0.596 -3.183 1.00 98.44 89 PHE A C 1
ATOM 645 O O . PHE A 1 89 ? -5.890 -1.129 -2.109 1.00 98.44 89 PHE A O 1
ATOM 652 N N . TYR A 1 90 ? -5.041 0.608 -3.223 1.00 98.56 90 TYR A N 1
ATOM 653 C CA . TYR A 1 90 ? -4.698 1.342 -2.001 1.00 98.56 90 TYR A CA 1
ATOM 654 C C . TYR A 1 90 ? -5.918 1.774 -1.185 1.00 98.56 90 TYR A C 1
ATOM 656 O O . TYR A 1 90 ? -5.845 1.777 0.045 1.00 98.56 90 TYR A O 1
ATOM 664 N N . ASP A 1 91 ? -7.050 2.056 -1.827 1.00 98.62 91 ASP A N 1
ATOM 665 C CA . ASP A 1 91 ? -8.315 2.317 -1.136 1.00 98.62 91 ASP A CA 1
ATOM 666 C C . ASP A 1 91 ? -8.808 1.058 -0.399 1.00 98.62 91 ASP A C 1
ATOM 668 O O . ASP A 1 91 ? -9.312 1.139 0.726 1.00 98.62 91 ASP A O 1
ATOM 672 N N . HIS A 1 92 ? -8.600 -0.134 -0.971 1.00 98.75 92 HIS A N 1
ATOM 673 C CA . HIS A 1 92 ? -8.848 -1.392 -0.267 1.00 98.75 92 HIS A CA 1
ATOM 674 C C . HIS A 1 92 ? -7.899 -1.607 0.917 1.00 98.75 92 HIS A C 1
ATOM 676 O O . HIS A 1 92 ? -8.374 -1.980 1.992 1.00 98.75 92 HIS A O 1
ATOM 682 N N . LEU A 1 93 ? -6.603 -1.309 0.776 1.00 98.62 93 LEU A N 1
ATOM 683 C CA . LEU A 1 93 ? -5.653 -1.364 1.897 1.00 98.62 93 LEU A CA 1
ATOM 684 C C . LEU A 1 93 ? -6.079 -0.411 3.023 1.00 98.62 93 LEU A C 1
ATOM 686 O O . LEU A 1 93 ? -6.111 -0.799 4.191 1.00 98.62 93 LEU A O 1
ATOM 690 N N . ALA A 1 94 ? -6.484 0.814 2.678 1.00 98.62 94 ALA A N 1
ATOM 691 C CA . ALA A 1 94 ? -7.028 1.766 3.639 1.00 98.62 94 ALA A CA 1
ATOM 692 C C . ALA A 1 94 ? -8.279 1.215 4.330 1.00 98.62 94 ALA A C 1
ATOM 694 O O . ALA A 1 94 ? -8.415 1.344 5.544 1.00 98.62 94 ALA A O 1
ATOM 695 N N . ARG A 1 95 ? -9.198 0.589 3.590 1.00 98.56 95 ARG A N 1
ATOM 696 C CA . ARG A 1 95 ? -10.451 0.042 4.124 1.00 98.56 95 ARG A CA 1
ATOM 697 C C . ARG A 1 95 ? -10.221 -1.063 5.158 1.00 98.56 95 ARG A C 1
ATOM 699 O O . ARG A 1 95 ? -10.833 -1.015 6.229 1.00 98.56 95 ARG A O 1
ATOM 706 N N . VAL A 1 96 ? -9.357 -2.033 4.860 1.00 98.69 96 VAL A N 1
ATOM 707 C CA . VAL A 1 96 ? -9.123 -3.199 5.735 1.00 98.69 96 VAL A CA 1
ATOM 708 C C . VAL A 1 96 ? -8.248 -2.865 6.944 1.00 98.69 96 VAL A C 1
ATOM 710 O O . VAL A 1 96 ? -8.357 -3.515 7.981 1.00 98.69 96 VAL A O 1
ATOM 713 N N . LEU A 1 97 ? -7.415 -1.825 6.859 1.00 98.69 97 LEU A N 1
ATOM 714 C CA . LEU A 1 97 ? -6.540 -1.419 7.954 1.00 98.69 97 LEU A CA 1
ATOM 715 C C . LEU A 1 97 ? -7.309 -0.661 9.051 1.00 98.69 97 LEU A C 1
ATOM 717 O O . LEU A 1 97 ? -8.155 0.199 8.777 1.00 98.69 97 LEU A O 1
ATOM 721 N N . LYS A 1 98 ? -7.011 -0.939 10.320 1.00 98.69 98 LYS A N 1
ATOM 722 C CA . LYS A 1 98 ? -7.551 -0.193 11.468 1.00 98.69 98 LYS A CA 1
ATOM 723 C C . LYS A 1 98 ? -7.060 1.257 11.471 1.00 98.69 98 LYS A C 1
ATOM 725 O O . LYS A 1 98 ? -6.020 1.589 10.902 1.00 98.69 98 LYS A O 1
ATOM 730 N N . ARG A 1 99 ? -7.810 2.152 12.125 1.00 97.81 99 ARG A N 1
ATOM 731 C CA . ARG A 1 99 ? -7.369 3.545 12.341 1.00 97.81 99 ARG A CA 1
ATOM 732 C C . ARG A 1 99 ? -6.011 3.560 13.035 1.00 97.81 99 ARG A C 1
ATOM 734 O O . ARG A 1 99 ? -5.807 2.784 13.964 1.00 97.81 99 ARG A O 1
ATOM 741 N N . LYS A 1 100 ? -5.112 4.453 12.608 1.00 98.06 100 LYS A N 1
ATOM 742 C CA . LYS A 1 100 ? -3.713 4.518 13.072 1.00 98.06 100 LYS A CA 1
ATOM 743 C C . LYS A 1 100 ? -2.885 3.255 12.790 1.00 98.06 100 LYS A C 1
ATOM 745 O O . LYS A 1 100 ? -1.732 3.193 13.214 1.00 98.06 100 LYS A O 1
ATOM 750 N N . GLY A 1 101 ? -3.442 2.274 12.076 1.00 98.31 101 GLY A N 1
ATOM 751 C CA . GLY A 1 101 ? -2.707 1.117 11.592 1.00 98.31 101 GLY A CA 1
ATOM 752 C C . GLY A 1 101 ? -1.623 1.541 10.608 1.00 98.31 101 GLY A C 1
ATOM 753 O O . GLY A 1 101 ? -1.708 2.604 9.976 1.00 98.31 101 GLY A O 1
ATOM 754 N N . LYS A 1 102 ? -0.589 0.708 10.506 1.00 98.56 102 LYS A N 1
ATOM 755 C CA . LYS A 1 102 ? 0.601 0.990 9.700 1.00 98.56 102 LYS A CA 1
ATOM 756 C C . LYS A 1 102 ? 0.635 0.105 8.467 1.00 98.56 102 LYS A C 1
ATOM 758 O O . LYS A 1 102 ? 0.304 -1.073 8.534 1.00 98.56 102 LYS A O 1
ATOM 763 N N . LEU A 1 103 ? 1.077 0.675 7.362 1.00 98.69 103 LEU A N 1
ATOM 764 C CA . LEU A 1 103 ? 1.370 -0.028 6.130 1.00 98.69 103 LEU A CA 1
ATOM 765 C C . LEU A 1 103 ? 2.799 0.306 5.723 1.00 98.69 103 LEU A C 1
ATOM 767 O O . LEU A 1 103 ? 3.175 1.475 5.724 1.00 98.69 103 LEU A O 1
ATOM 771 N N . PHE A 1 104 ? 3.583 -0.700 5.363 1.00 98.44 104 PHE A N 1
ATOM 772 C CA . PHE A 1 104 ? 4.854 -0.492 4.682 1.00 98.44 104 PHE A CA 1
ATOM 773 C C . PHE A 1 104 ? 4.747 -1.042 3.262 1.00 98.44 104 PHE A C 1
ATOM 775 O O . PHE A 1 104 ? 4.356 -2.193 3.084 1.00 98.44 104 PHE A O 1
ATOM 782 N N . HIS A 1 105 ? 5.038 -0.203 2.268 1.00 97.75 105 HIS A N 1
ATOM 783 C CA . HIS A 1 105 ? 5.038 -0.572 0.854 1.00 97.75 105 HIS A CA 1
ATOM 784 C C . HIS A 1 105 ? 6.480 -0.647 0.357 1.00 97.75 105 HIS A C 1
ATOM 786 O O . HIS A 1 105 ? 7.155 0.384 0.299 1.00 97.75 105 HIS A O 1
ATOM 792 N N . TYR A 1 106 ? 6.935 -1.826 -0.060 1.00 95.12 106 TYR A N 1
ATOM 793 C CA . TYR A 1 106 ? 8.245 -1.975 -0.688 1.00 95.12 106 TYR A CA 1
ATOM 794 C C . TYR A 1 106 ? 8.214 -1.472 -2.126 1.00 95.12 106 TYR A C 1
ATOM 796 O O . TYR A 1 106 ? 7.462 -1.958 -2.968 1.00 95.12 106 TYR A O 1
ATOM 804 N N . THR A 1 107 ? 9.046 -0.478 -2.425 1.00 89.06 107 THR A N 1
ATOM 805 C CA . THR A 1 107 ? 9.204 0.036 -3.795 1.00 89.06 107 THR A CA 1
ATOM 806 C C . THR A 1 107 ? 10.479 -0.471 -4.458 1.00 89.06 107 THR A C 1
ATOM 808 O O . THR A 1 107 ? 10.680 -0.275 -5.660 1.00 89.06 107 THR A O 1
ATOM 811 N N . GLY A 1 108 ? 11.329 -1.140 -3.674 1.00 81.12 108 GLY A N 1
ATOM 812 C CA . GLY A 1 108 ? 12.689 -1.486 -4.040 1.00 81.12 108 GLY A CA 1
ATOM 813 C C . GLY A 1 108 ? 13.562 -0.245 -4.202 1.00 81.12 108 GLY A C 1
ATOM 814 O O . GLY A 1 108 ? 13.137 0.901 -4.044 1.00 81.12 108 GLY A O 1
ATOM 815 N N . THR A 1 109 ? 14.819 -0.471 -4.565 1.00 63.88 109 THR A N 1
ATOM 816 C CA . THR A 1 109 ? 15.705 0.613 -4.981 1.00 63.88 109 THR A CA 1
ATOM 817 C C . THR A 1 109 ? 15.322 1.011 -6.408 1.00 63.88 109 THR A C 1
ATOM 819 O O . THR A 1 109 ? 15.392 0.163 -7.305 1.00 63.88 109 THR A O 1
ATOM 822 N N . PRO A 1 110 ? 14.914 2.265 -6.672 1.00 54.34 110 PRO A N 1
ATOM 823 C CA . PRO A 1 110 ? 14.650 2.696 -8.033 1.00 54.34 110 PRO A CA 1
ATOM 824 C C . PRO A 1 110 ? 15.944 2.540 -8.831 1.00 54.34 110 PRO A C 1
ATOM 826 O O . PRO A 1 110 ? 16.935 3.232 -8.589 1.00 54.34 110 PRO A O 1
ATOM 829 N N . ASN A 1 111 ? 15.953 1.600 -9.779 1.00 45.09 111 ASN A N 1
ATOM 830 C CA . ASN A 1 111 ? 17.021 1.503 -10.759 1.00 45.09 111 ASN A CA 1
ATOM 831 C C . ASN A 1 111 ? 17.049 2.835 -11.517 1.00 45.09 111 ASN A C 1
ATOM 833 O O . ASN A 1 111 ? 16.238 3.067 -12.412 1.00 45.09 111 ASN A O 1
ATOM 837 N N . LYS A 1 112 ? 18.010 3.696 -11.160 1.00 48.78 112 LYS A N 1
ATOM 838 C CA . LYS A 1 112 ? 18.298 5.009 -11.762 1.00 48.78 112 LYS A CA 1
ATOM 839 C C . LYS A 1 112 ? 18.519 4.982 -13.283 1.00 48.78 112 LYS A C 1
ATOM 841 O O . LYS A 1 112 ? 18.780 6.028 -13.862 1.00 48.78 112 LYS A O 1
ATOM 846 N N . LEU A 1 113 ? 18.472 3.819 -13.933 1.00 42.69 113 LEU A N 1
ATOM 847 C CA . LEU A 1 113 ? 19.090 3.612 -15.237 1.00 42.69 113 LEU A CA 1
ATOM 848 C C . LEU A 1 113 ? 18.145 3.282 -16.399 1.00 42.69 113 LEU A C 1
ATOM 850 O O . LEU A 1 113 ? 18.644 3.250 -17.516 1.00 42.69 113 LEU A O 1
ATOM 854 N N . THR A 1 114 ? 16.826 3.092 -16.227 1.00 48.47 114 THR A N 1
ATOM 855 C CA . THR A 1 114 ? 15.974 2.779 -17.406 1.00 48.47 114 THR A CA 1
ATOM 856 C C . THR A 1 114 ? 14.531 3.300 -17.437 1.00 48.47 114 THR A C 1
ATOM 858 O O . THR A 1 114 ? 13.969 3.331 -18.527 1.00 48.47 114 THR A O 1
ATOM 861 N N . SER A 1 115 ? 13.902 3.730 -16.332 1.00 59.00 115 SER A N 1
ATOM 862 C CA . SER A 1 115 ? 12.466 4.096 -16.357 1.00 59.00 115 SER A CA 1
ATOM 863 C C . SER A 1 115 ? 12.148 5.584 -16.182 1.00 59.00 115 SER A C 1
ATOM 865 O O . SER A 1 115 ? 11.047 5.996 -16.536 1.00 59.00 115 SER A O 1
ATOM 867 N N . GLY A 1 116 ? 13.054 6.393 -15.618 1.00 62.78 116 GLY A N 1
ATOM 868 C CA . GLY A 1 116 ? 12.817 7.823 -15.352 1.00 62.78 116 GLY A CA 1
ATOM 869 C C . GLY A 1 116 ? 11.635 8.136 -14.414 1.00 62.78 116 GLY A C 1
ATOM 870 O O . GLY A 1 116 ? 11.349 9.307 -14.181 1.00 62.78 116 GLY A O 1
ATOM 871 N N . ARG A 1 117 ? 10.946 7.116 -13.876 1.00 74.38 117 ARG A N 1
ATOM 872 C CA . ARG A 1 117 ? 9.789 7.266 -12.986 1.00 74.38 117 ARG A CA 1
ATOM 873 C C . ARG A 1 117 ? 10.210 7.225 -11.532 1.00 74.38 117 ARG A C 1
ATOM 875 O O . ARG A 1 117 ? 10.944 6.337 -11.099 1.00 74.38 117 ARG A O 1
ATOM 882 N N . ASP A 1 118 ? 9.657 8.160 -10.781 1.00 84.50 118 ASP A N 1
ATOM 883 C CA . ASP A 1 118 ?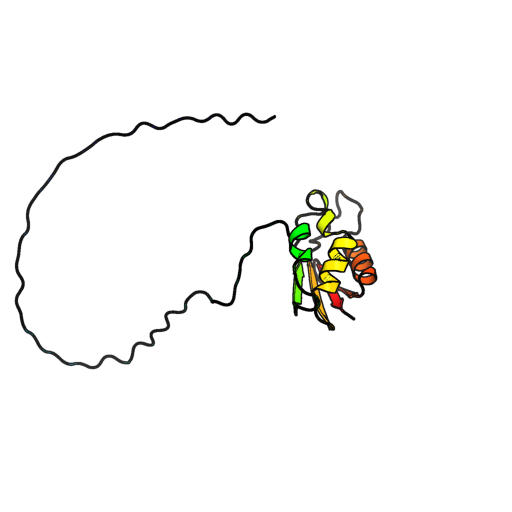 9.825 8.256 -9.342 1.00 84.50 118 ASP A CA 1
ATOM 884 C C . ASP A 1 118 ? 8.752 7.421 -8.632 1.00 84.50 118 ASP A C 1
ATOM 886 O O . ASP A 1 118 ? 7.761 7.931 -8.106 1.00 84.50 118 ASP A O 1
ATOM 890 N N . VAL A 1 119 ? 8.932 6.098 -8.690 1.00 86.94 119 VAL A N 1
ATOM 891 C CA . VAL A 1 119 ? 7.977 5.127 -8.134 1.00 86.94 119 VAL A CA 1
ATOM 892 C C . VAL A 1 119 ? 7.691 5.386 -6.648 1.00 86.94 119 VAL A C 1
ATOM 894 O O . VAL A 1 119 ? 6.509 5.437 -6.302 1.00 86.94 119 VAL A O 1
ATOM 897 N N . PRO A 1 120 ? 8.690 5.617 -5.766 1.00 90.50 120 PRO A N 1
ATOM 898 C CA . PRO A 1 120 ? 8.415 5.908 -4.359 1.00 90.50 120 PRO A CA 1
ATOM 899 C C . PRO A 1 120 ? 7.505 7.125 -4.161 1.00 90.50 120 PRO A C 1
ATOM 901 O O . PRO A 1 120 ? 6.556 7.068 -3.374 1.00 90.50 120 PRO A O 1
ATOM 904 N N . ASN A 1 121 ? 7.727 8.212 -4.908 1.00 91.69 121 ASN A N 1
ATOM 905 C CA . ASN A 1 121 ? 6.884 9.401 -4.792 1.00 91.69 121 ASN A CA 1
ATOM 906 C C . ASN A 1 121 ? 5.479 9.217 -5.386 1.00 91.69 121 ASN A C 1
ATOM 908 O O . ASN A 1 121 ? 4.514 9.738 -4.815 1.00 91.69 121 ASN A O 1
ATOM 912 N N . GLU A 1 122 ? 5.329 8.465 -6.480 1.00 93.00 122 GLU A N 1
ATOM 913 C CA . GLU A 1 122 ? 4.014 8.100 -7.027 1.00 93.00 122 GLU A CA 1
ATOM 914 C C . GLU A 1 122 ? 3.204 7.258 -6.026 1.00 93.00 122 GLU A C 1
ATOM 916 O O . GLU A 1 122 ? 2.048 7.580 -5.732 1.00 93.00 122 GLU A O 1
ATOM 921 N N . VAL A 1 123 ? 3.831 6.239 -5.431 1.00 95.19 123 VAL A N 1
ATOM 922 C CA . VAL A 1 123 ? 3.234 5.401 -4.379 1.00 95.19 123 VAL A CA 1
ATOM 923 C C . VAL A 1 123 ? 2.806 6.258 -3.192 1.00 95.19 123 VAL A C 1
ATOM 925 O O . VAL A 1 123 ? 1.651 6.201 -2.767 1.00 95.19 123 VAL A O 1
ATOM 928 N N . ALA A 1 124 ? 3.696 7.123 -2.699 1.00 97.06 124 ALA A N 1
ATOM 929 C CA . ALA A 1 124 ? 3.385 8.012 -1.589 1.00 97.06 124 ALA A CA 1
ATOM 930 C C . ALA A 1 124 ? 2.215 8.960 -1.921 1.00 97.06 124 ALA A C 1
ATOM 932 O O . ALA A 1 124 ? 1.368 9.220 -1.066 1.00 97.06 124 ALA A O 1
ATOM 933 N N . LYS A 1 125 ? 2.117 9.457 -3.162 1.00 97.62 125 LYS A N 1
ATOM 934 C CA . LYS A 1 125 ? 0.992 10.295 -3.610 1.00 97.62 125 LYS A CA 1
ATOM 935 C C . LYS A 1 125 ? -0.335 9.540 -3.557 1.00 97.62 125 LYS A C 1
ATOM 937 O O . LYS A 1 125 ? -1.285 10.068 -2.984 1.00 97.62 125 LYS A O 1
ATOM 942 N N . HIS A 1 126 ? -0.409 8.337 -4.120 1.00 97.94 126 HIS A N 1
ATOM 943 C CA . HIS A 1 126 ? -1.652 7.560 -4.122 1.00 97.94 126 HIS A CA 1
ATOM 944 C C . HIS A 1 126 ? -2.051 7.100 -2.710 1.00 97.94 126 HIS A C 1
ATOM 946 O O . HIS A 1 126 ? -3.223 7.170 -2.345 1.00 97.94 126 HIS A O 1
ATOM 952 N N . LEU A 1 127 ? -1.084 6.725 -1.865 1.00 98.44 127 LEU A N 1
ATOM 953 C CA . LEU A 1 127 ? -1.352 6.416 -0.456 1.00 9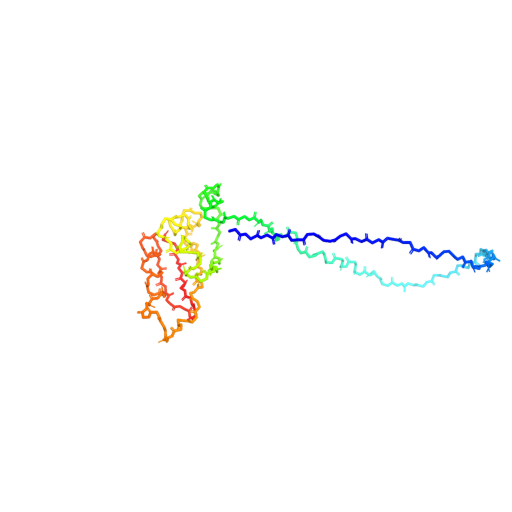8.44 127 LEU A CA 1
ATOM 954 C C . LEU A 1 127 ? -1.906 7.641 0.291 1.00 98.44 127 LEU A C 1
ATOM 956 O O . LEU A 1 127 ? -2.868 7.527 1.048 1.00 98.44 127 LEU A O 1
ATOM 960 N N . ARG A 1 128 ? -1.386 8.850 0.046 1.00 98.56 128 ARG A N 1
ATOM 961 C CA . ARG A 1 128 ? -1.982 10.068 0.626 1.00 98.56 128 ARG A CA 1
ATOM 962 C C . ARG A 1 128 ? -3.430 10.279 0.184 1.00 98.56 128 ARG A C 1
ATOM 964 O O . ARG A 1 128 ? -4.255 10.653 1.018 1.00 98.56 128 ARG A O 1
ATOM 971 N N . LEU A 1 129 ? -3.739 10.023 -1.090 1.00 98.44 129 LEU A N 1
ATOM 972 C CA . LEU A 1 129 ? -5.107 10.098 -1.617 1.00 98.44 129 LEU A CA 1
ATOM 973 C C . LEU A 1 129 ? -6.033 9.057 -0.970 1.00 98.44 129 LEU A C 1
ATOM 975 O O . LEU A 1 129 ? -7.159 9.397 -0.628 1.00 98.44 129 LEU A O 1
ATOM 979 N N . ALA A 1 130 ? -5.529 7.852 -0.692 1.00 98.31 130 ALA A N 1
ATOM 980 C CA . ALA A 1 130 ? -6.259 6.797 0.020 1.00 98.31 130 ALA A CA 1
ATOM 981 C C . ALA A 1 130 ? -6.471 7.088 1.527 1.00 98.31 130 ALA A C 1
ATOM 983 O O . ALA A 1 130 ? -7.073 6.292 2.245 1.00 98.31 130 ALA A O 1
ATOM 984 N N . GLY A 1 131 ? -5.983 8.226 2.039 1.00 98.06 131 GLY A N 1
ATOM 985 C CA . GLY A 1 131 ? -6.204 8.656 3.423 1.00 98.06 131 GLY A CA 1
ATOM 986 C C . GLY A 1 131 ? -5.053 8.363 4.386 1.00 98.06 131 GLY A C 1
ATOM 987 O O . GLY A 1 131 ? -5.239 8.455 5.602 1.00 98.06 131 GLY A O 1
ATOM 988 N N . PHE A 1 132 ? -3.858 8.061 3.877 1.00 98.62 132 PHE A N 1
ATOM 989 C CA . PHE A 1 132 ? -2.669 7.852 4.701 1.00 98.62 132 PHE A CA 1
ATOM 990 C C . PHE A 1 132 ? -1.849 9.136 4.914 1.00 98.62 132 PHE A C 1
ATOM 992 O O . PHE A 1 132 ? -1.914 10.103 4.151 1.00 98.62 132 PHE A O 1
ATOM 999 N N . ILE A 1 133 ? -1.046 9.134 5.973 1.00 98.50 133 ILE A N 1
ATOM 1000 C CA . ILE A 1 133 ? 0.126 9.999 6.151 1.00 98.50 133 ILE A CA 1
ATOM 1001 C C . ILE A 1 133 ? 1.341 9.166 5.749 1.00 98.50 133 ILE A C 1
ATOM 1003 O O . ILE A 1 133 ? 1.445 8.028 6.191 1.00 98.50 133 ILE A O 1
ATOM 1007 N N . THR A 1 134 ? 2.232 9.698 4.912 1.00 98.31 134 THR A N 1
ATOM 1008 C CA . THR A 1 134 ? 3.316 8.917 4.290 1.00 98.31 134 THR A CA 1
ATOM 1009 C C . THR A 1 134 ? 4.690 9.509 4.556 1.00 98.31 134 THR A C 1
ATOM 1011 O O . THR A 1 134 ? 4.847 10.727 4.466 1.00 98.31 134 THR A O 1
ATOM 1014 N N . GLU A 1 135 ? 5.682 8.647 4.727 1.00 97.50 135 GLU A N 1
ATOM 1015 C CA . GLU A 1 135 ? 7.099 8.977 4.854 1.00 97.50 135 GLU A CA 1
ATOM 1016 C C . GLU A 1 135 ? 7.923 8.013 3.986 1.00 97.50 135 GLU A C 1
ATOM 1018 O O . GLU A 1 135 ? 7.674 6.806 3.993 1.00 97.50 135 GLU A O 1
ATOM 1023 N N . LEU A 1 136 ? 8.888 8.531 3.219 1.00 95.25 136 LEU A N 1
ATOM 1024 C CA . LEU A 1 136 ? 9.851 7.684 2.509 1.00 95.25 136 LEU A CA 1
ATOM 1025 C C . LEU A 1 136 ? 10.836 7.110 3.529 1.00 95.25 136 LEU A C 1
ATOM 1027 O O . LEU A 1 136 ? 11.453 7.872 4.271 1.00 95.25 136 LEU A O 1
ATOM 1031 N N . ASN A 1 137 ? 10.986 5.789 3.571 1.00 93.88 137 ASN A N 1
ATOM 1032 C CA . ASN A 1 137 ? 11.814 5.128 4.572 1.00 93.88 137 ASN A CA 1
ATOM 1033 C C . ASN A 1 137 ? 12.550 3.940 3.942 1.00 93.88 137 ASN A C 1
ATOM 1035 O O . ASN A 1 137 ? 11.926 2.973 3.509 1.00 93.88 137 ASN A O 1
ATOM 1039 N N . GLY A 1 138 ? 13.879 4.041 3.869 1.00 90.62 138 GLY A N 1
ATOM 1040 C CA . GLY A 1 138 ? 14.724 3.023 3.249 1.00 90.62 138 GLY A CA 1
ATOM 1041 C C . GLY A 1 138 ? 14.399 2.821 1.767 1.00 90.62 138 GLY A C 1
ATOM 1042 O O . GLY A 1 138 ? 14.520 3.741 0.961 1.00 90.62 138 GLY A O 1
ATOM 1043 N N . ASP A 1 139 ? 14.005 1.600 1.422 1.00 89.44 139 ASP A N 1
ATOM 1044 C CA . ASP A 1 139 ? 13.629 1.145 0.080 1.00 89.44 139 ASP A CA 1
ATOM 1045 C C . ASP A 1 139 ? 12.108 1.144 -0.169 1.00 89.44 139 ASP A C 1
ATOM 1047 O O . ASP A 1 139 ? 11.625 0.578 -1.159 1.00 89.44 139 ASP A O 1
ATOM 1051 N N . GLY A 1 140 ? 11.340 1.789 0.710 1.00 94.00 140 GLY A N 1
ATOM 1052 C CA . GLY A 1 140 ? 9.888 1.805 0.636 1.00 94.00 140 GLY A CA 1
ATOM 1053 C C . GLY A 1 140 ? 9.236 3.077 1.164 1.00 94.00 140 GLY A C 1
ATOM 1054 O O . GLY A 1 140 ? 9.859 4.124 1.373 1.00 94.00 140 GLY A O 1
ATOM 1055 N N . VAL A 1 141 ? 7.925 2.970 1.363 1.00 97.31 141 VAL A N 1
ATOM 1056 C CA . VAL A 1 141 ? 7.075 4.032 1.902 1.00 97.31 141 VAL A CA 1
ATOM 1057 C C . VAL A 1 141 ? 6.373 3.514 3.149 1.00 97.31 141 VAL A C 1
ATOM 1059 O O . VAL A 1 141 ? 5.583 2.569 3.080 1.00 97.31 141 VAL A O 1
ATOM 1062 N N . LEU A 1 142 ? 6.622 4.162 4.284 1.00 98.31 142 LEU A N 1
ATOM 1063 C CA . LEU A 1 142 ? 5.836 3.969 5.495 1.00 98.31 142 LEU A CA 1
ATOM 1064 C C . LEU A 1 142 ? 4.573 4.830 5.411 1.00 98.31 142 LEU A C 1
ATOM 1066 O O . LEU A 1 142 ? 4.638 6.023 5.120 1.00 98.31 142 LEU A O 1
ATOM 1070 N N . ALA A 1 143 ? 3.421 4.235 5.695 1.00 98.56 143 ALA A N 1
ATOM 1071 C CA . ALA A 1 143 ? 2.123 4.882 5.656 1.00 98.56 143 ALA A CA 1
ATOM 1072 C C . ALA A 1 143 ? 1.325 4.608 6.938 1.00 98.56 143 ALA A C 1
ATOM 1074 O O . ALA A 1 143 ? 1.242 3.477 7.412 1.00 98.56 143 ALA A O 1
ATOM 1075 N N . VAL A 1 144 ? 0.707 5.644 7.502 1.00 98.62 144 VAL A N 1
ATOM 1076 C CA . VAL A 1 144 ? -0.133 5.559 8.706 1.00 98.62 144 VAL A CA 1
ATOM 1077 C C . VAL A 1 144 ? -1.542 6.026 8.370 1.00 98.62 144 VAL A C 1
ATOM 1079 O O . VAL A 1 144 ? -1.723 7.133 7.860 1.00 98.62 144 VAL A O 1
ATOM 1082 N N . LYS A 1 145 ? -2.550 5.189 8.639 1.00 98.19 145 LYS A N 1
ATOM 1083 C CA . LYS A 1 145 ? -3.955 5.538 8.381 1.00 98.19 145 LYS A CA 1
ATOM 1084 C C . LYS A 1 145 ? -4.447 6.589 9.382 1.00 98.19 145 LYS A C 1
ATOM 1086 O O . LYS A 1 145 ? -4.238 6.433 10.585 1.00 98.19 145 LYS A O 1
ATOM 1091 N N . LYS A 1 146 ? -5.117 7.633 8.886 1.00 92.88 146 LYS A N 1
ATOM 1092 C CA . LYS A 1 146 ? -5.717 8.704 9.708 1.00 92.88 146 LYS A CA 1
ATOM 1093 C C . LYS A 1 146 ? -6.869 8.207 10.612 1.00 92.88 146 LYS A C 1
ATOM 1095 O O . LYS A 1 146 ? -7.513 7.184 10.288 1.00 92.88 146 LYS A O 1
#

Nearest PDB structures (foldseek):
  8vyd-assembly1_A  TM=9.301E-01  e=1.663E-09  Thermococcus kodakarensis
  8vyd-assembly2_B  TM=9.260E-01  e=1.491E-08  Thermococcus kodakarensis
  3sgl-assembly1_A  TM=7.465E-01  e=1.835E-04  Yersinia pestis
  6o64-assembly1_A  TM=8.259E-01  e=2.584E-03  Arabidopsis thaliana
  8s9n-assembly1_A-2  TM=6.209E-01  e=1.872E-03  Adineta vaga

Sequence (146 aa):
MALQSRRRLPAGTGQHPDRHGLAARPAGAREEAGGAPGLNISEQPGSDLSLTLGDIAEQIVALPNASVDAILHDPPRFGIAGE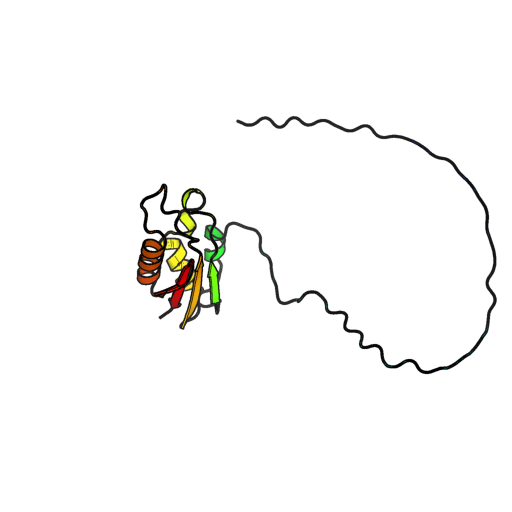LYSQVFYDHLARVLKRKGKLFHYTGTPNKLTSGRDVPNEVAKHLRLAGFITELNGDGVLAVKK

Radius of gyration: 28.98 Å; Cα contacts (8 Å, |Δi|>4): 148; chains: 1; bounding box: 33×76×68 Å

Foldseek 3Di:
DDDDDDDDDDDDDDDDDDDDDDDDDDDDDDDDDDDPPPPPPPPDPDPPDDDDDDDCLPVLVVAAFQQDQEEEAEDDACVVCVSCLDLVVLLSVLRNHHAQGKYKHANADPPPPPDPDPSQVSSCVSNVVSQWDWDDDDRTIMTTHD